Protein AF-A0A832WTK4-F1 (afdb_monomer_lite)

pLDDT: mean 85.97, std 9.96, range [43.09, 93.69]

Sequence (81 aa):
MNSKILIIGISILVIGTALYMIALTQLPEYETLIGSLTRAFDSDVQQKYDLLKLFQVIGPVAGVAGFIISIAGLVSSPKDN

Foldseek 3Di:
DLVVLLVQLVVLLVVLQVLLVVLVVCLVVLVDPVNVVCVVVDVVSVVVNVSSVVSNVRSVVSNVSSVVSNVVSVVPPDPP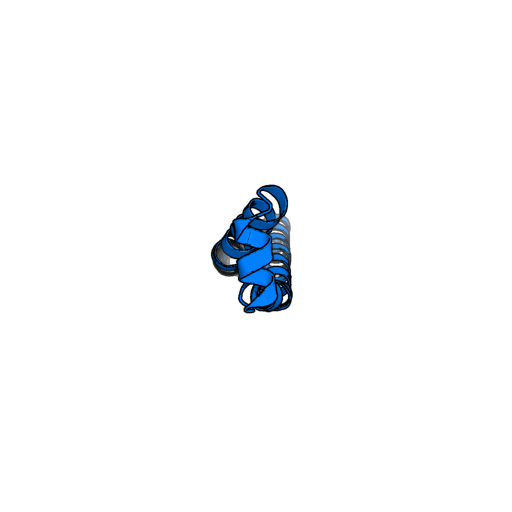D

Radius of gyration: 17.91 Å; chains: 1; bounding box: 52×14×45 Å

Secondary structure (DSSP, 8-state):
-HHHHHHHHHHHHHHHHHHHHHHHHHHHHHHSHHHHHHHHH-HHHHHHHHHHHHHHHHHHHHHHHHHHHHHHHHHTS----

Structure (mmCIF, N/CA/C/O backbone):
data_AF-A0A832WTK4-F1
#
_entry.id   AF-A0A832WTK4-F1
#
loop_
_atom_site.group_PDB
_atom_site.id
_atom_site.type_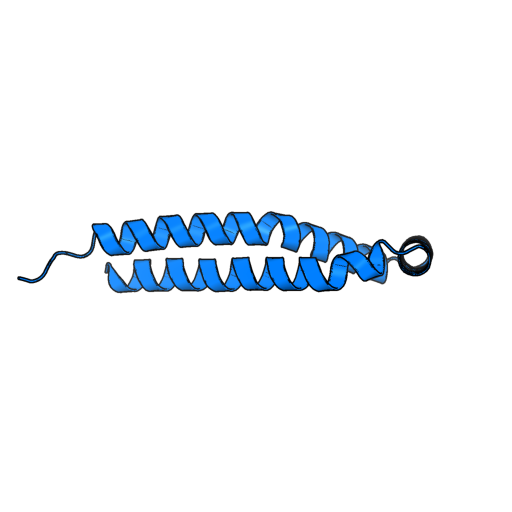symbol
_atom_site.label_atom_id
_atom_site.label_alt_id
_atom_site.label_comp_id
_atom_site.label_asym_id
_atom_site.label_entity_id
_atom_site.label_seq_id
_atom_site.pdbx_PDB_ins_code
_atom_site.Cartn_x
_atom_site.Cartn_y
_atom_site.Cartn_z
_atom_site.occupancy
_atom_site.B_iso_or_equiv
_atom_site.auth_seq_id
_atom_site.auth_comp_id
_atom_site.auth_asym_id
_atom_site.auth_atom_id
_atom_site.pdbx_PDB_model_num
ATOM 1 N N . MET A 1 1 ? -15.289 9.429 24.088 1.00 58.84 1 MET A N 1
ATOM 2 C CA . MET A 1 1 ? -14.094 8.647 23.680 1.00 58.84 1 MET A CA 1
ATOM 3 C C . MET A 1 1 ? -14.319 7.930 22.346 1.00 58.84 1 MET A C 1
ATOM 5 O O . MET A 1 1 ? -13.427 7.933 21.509 1.00 58.84 1 MET A O 1
ATOM 9 N N . ASN A 1 2 ? -15.533 7.435 22.099 1.00 67.88 2 ASN A N 1
ATOM 10 C CA . ASN A 1 2 ? -15.878 6.584 20.951 1.00 67.88 2 ASN A CA 1
ATOM 11 C C . ASN A 1 2 ? -15.847 7.305 19.593 1.00 67.88 2 ASN A C 1
ATOM 13 O O . ASN A 1 2 ? -15.290 6.771 18.638 1.00 67.88 2 ASN A O 1
ATOM 17 N N . SER A 1 3 ? -16.289 8.568 19.516 1.00 75.81 3 SER A N 1
ATOM 18 C CA . SER A 1 3 ? -16.166 9.359 18.278 1.00 75.81 3 SER A CA 1
ATOM 19 C C . SER A 1 3 ? -14.711 9.590 17.859 1.00 75.81 3 SER A C 1
ATOM 21 O O . SER A 1 3 ? -14.425 9.638 16.670 1.00 75.81 3 SER A O 1
ATOM 23 N N . LYS A 1 4 ? -13.765 9.679 18.809 1.00 83.25 4 LYS A N 1
ATOM 24 C CA . LYS A 1 4 ? -12.334 9.818 18.483 1.00 83.25 4 LYS A CA 1
ATOM 25 C C . LYS A 1 4 ? -11.789 8.540 17.838 1.00 83.25 4 LYS A C 1
ATOM 27 O O . LYS A 1 4 ? -11.065 8.627 16.857 1.00 83.25 4 LYS A O 1
ATOM 32 N N . ILE A 1 5 ? -12.182 7.370 18.347 1.00 84.19 5 ILE A N 1
ATOM 33 C CA . ILE A 1 5 ? -11.791 6.060 17.796 1.00 84.19 5 ILE A CA 1
ATOM 34 C C . ILE A 1 5 ? -12.384 5.874 16.394 1.00 84.19 5 ILE A C 1
ATOM 36 O O . ILE A 1 5 ? -11.670 5.480 15.476 1.00 84.19 5 ILE A O 1
ATOM 40 N N . LEU A 1 6 ? -13.654 6.246 16.206 1.00 84.00 6 LEU A N 1
ATOM 41 C CA . LEU A 1 6 ? -14.307 6.224 14.898 1.00 84.00 6 LEU A CA 1
ATOM 42 C C . LEU A 1 6 ? -13.578 7.109 13.875 1.00 84.00 6 LEU A C 1
ATOM 44 O O . LEU A 1 6 ? -13.286 6.651 12.772 1.00 84.00 6 LEU A O 1
ATOM 48 N N . ILE A 1 7 ? -13.242 8.350 14.252 1.00 87.81 7 ILE A N 1
ATOM 49 C CA . ILE A 1 7 ? -12.507 9.293 13.393 1.00 87.81 7 ILE A CA 1
ATOM 50 C C . ILE A 1 7 ? -11.124 8.740 13.032 1.00 87.81 7 ILE A C 1
ATOM 52 O O . ILE A 1 7 ? -10.718 8.838 11.875 1.00 87.81 7 ILE A O 1
ATOM 56 N N . ILE A 1 8 ? -10.418 8.126 13.987 1.00 88.88 8 ILE A N 1
ATOM 57 C CA . ILE A 1 8 ? -9.113 7.498 13.740 1.00 88.88 8 ILE A CA 1
ATOM 58 C C . ILE A 1 8 ? -9.256 6.357 12.728 1.00 88.88 8 ILE A C 1
ATOM 60 O O . ILE A 1 8 ? -8.516 6.328 11.748 1.00 88.88 8 ILE A O 1
ATOM 64 N N . GLY A 1 9 ? -10.234 5.466 12.913 1.00 86.94 9 GLY A N 1
ATOM 65 C CA . GLY A 1 9 ? -10.482 4.363 11.982 1.00 86.94 9 GLY A CA 1
ATOM 66 C C . GLY A 1 9 ? -10.784 4.848 10.562 1.00 86.94 9 GLY A C 1
ATOM 67 O O . GLY A 1 9 ? -10.167 4.378 9.608 1.00 86.94 9 GLY A O 1
ATOM 68 N N . ILE A 1 10 ? -11.643 5.867 10.423 1.00 89.62 10 ILE A N 1
ATOM 69 C CA . ILE A 1 10 ? -11.993 6.441 9.115 1.00 89.62 10 ILE A CA 1
ATOM 70 C C . ILE A 1 10 ? -10.768 7.103 8.478 1.00 89.62 10 ILE A C 1
ATOM 72 O O . ILE A 1 10 ? -10.513 6.908 7.294 1.00 89.62 10 ILE A O 1
ATOM 76 N N . SER A 1 11 ? -9.978 7.843 9.257 1.00 91.12 11 SER A N 1
ATOM 77 C CA . SER A 1 11 ? -8.758 8.495 8.765 1.00 91.12 11 SER A CA 1
ATOM 78 C C . SER A 1 11 ? -7.759 7.473 8.223 1.00 91.12 11 SER A C 1
ATOM 80 O O . SER A 1 11 ? -7.249 7.635 7.117 1.00 91.12 11 SER A O 1
ATOM 82 N N . ILE A 1 12 ? -7.523 6.387 8.963 1.00 91.12 12 ILE A N 1
ATOM 83 C CA . ILE A 1 12 ? -6.631 5.300 8.542 1.00 91.12 12 ILE A CA 1
ATOM 84 C C . ILE A 1 12 ? -7.173 4.614 7.281 1.00 91.12 12 ILE A C 1
ATOM 86 O O . ILE A 1 12 ? -6.406 4.332 6.361 1.00 91.12 12 ILE A O 1
ATOM 90 N N . LEU A 1 13 ? -8.489 4.399 7.204 1.00 91.19 13 LEU A N 1
ATOM 91 C CA . LEU A 1 13 ? -9.139 3.799 6.041 1.00 91.19 13 LEU A CA 1
ATOM 92 C C . LEU A 1 13 ? -8.961 4.658 4.782 1.00 91.19 13 LEU A C 1
ATOM 94 O O . LEU A 1 13 ? -8.602 4.135 3.725 1.00 91.19 13 LEU A O 1
ATOM 98 N N . VAL A 1 14 ? -9.168 5.972 4.895 1.00 92.81 14 VAL A N 1
ATOM 99 C CA . VAL A 1 14 ? -8.992 6.921 3.786 1.00 92.81 14 VAL A CA 1
ATOM 100 C C . VAL A 1 14 ? -7.532 6.958 3.334 1.00 92.81 14 VAL A C 1
ATOM 102 O O . VAL A 1 14 ? -7.268 6.853 2.138 1.00 92.81 14 VAL A O 1
ATOM 105 N N . ILE A 1 15 ? -6.583 7.039 4.272 1.00 93.06 15 ILE A N 1
ATOM 106 C CA . ILE A 1 15 ? -5.146 7.054 3.960 1.00 93.06 15 ILE A CA 1
ATOM 107 C C . ILE A 1 15 ? -4.726 5.749 3.274 1.00 93.06 15 ILE A C 1
ATOM 109 O O . ILE A 1 15 ? -4.078 5.790 2.230 1.00 93.06 15 ILE A O 1
ATOM 113 N N . GLY A 1 16 ? -5.127 4.594 3.811 1.00 90.19 16 GLY A N 1
ATOM 114 C CA . GLY A 1 16 ? -4.810 3.289 3.227 1.00 90.19 16 GLY A CA 1
ATOM 115 C C . GLY A 1 16 ? -5.358 3.134 1.809 1.00 90.19 16 GLY A C 1
ATOM 116 O O . GLY A 1 16 ? -4.638 2.730 0.895 1.00 90.19 16 GLY A O 1
ATOM 117 N N . THR A 1 17 ? -6.609 3.547 1.597 1.00 91.12 17 THR A N 1
ATOM 118 C CA . THR A 1 17 ? -7.246 3.513 0.273 1.00 91.12 17 THR A CA 1
ATOM 119 C C . THR A 1 17 ? -6.536 4.442 -0.713 1.00 91.12 17 THR A C 1
ATOM 121 O O . THR A 1 17 ? -6.270 4.045 -1.844 1.00 91.12 17 THR A O 1
ATOM 124 N N . ALA A 1 18 ? -6.174 5.658 -0.293 1.00 92.50 18 ALA A N 1
ATOM 125 C CA . ALA A 1 18 ? -5.459 6.606 -1.143 1.00 92.50 18 ALA A CA 1
ATOM 126 C C . ALA A 1 18 ? -4.079 6.075 -1.564 1.00 92.50 18 ALA A C 1
ATOM 128 O O . ALA A 1 18 ? -3.741 6.128 -2.745 1.00 92.50 18 ALA A O 1
ATOM 129 N N . LEU A 1 19 ? -3.311 5.508 -0.626 1.00 91.12 19 LEU A N 1
ATOM 130 C CA . LEU A 1 19 ? -2.011 4.895 -0.920 1.00 91.12 19 LEU A CA 1
ATOM 131 C C . LEU A 1 19 ? -2.143 3.740 -1.918 1.00 91.12 19 LEU A C 1
ATOM 133 O O . LEU A 1 19 ? -1.380 3.672 -2.881 1.00 91.12 19 LEU A O 1
ATOM 137 N N . TYR A 1 20 ? -3.143 2.875 -1.732 1.00 91.56 20 TYR A N 1
ATOM 138 C CA . TYR A 1 20 ? -3.419 1.786 -2.666 1.00 91.56 20 TYR A CA 1
ATOM 139 C C . TYR A 1 20 ? -3.764 2.304 -4.067 1.00 91.56 20 TYR A C 1
ATOM 141 O O . TYR A 1 20 ? -3.216 1.814 -5.049 1.00 91.56 20 TYR A O 1
ATOM 149 N N . MET A 1 21 ? -4.620 3.325 -4.170 1.00 92.19 21 MET A N 1
ATOM 150 C CA . MET A 1 21 ? -5.021 3.906 -5.457 1.00 92.19 21 MET A CA 1
ATOM 151 C C . MET A 1 21 ? -3.845 4.560 -6.187 1.00 92.19 21 MET A C 1
ATOM 153 O O . MET A 1 21 ? -3.717 4.389 -7.395 1.00 92.19 21 MET A O 1
ATOM 157 N N . ILE A 1 22 ? -2.960 5.259 -5.468 1.00 92.56 22 ILE A N 1
ATOM 158 C CA . ILE A 1 22 ? -1.728 5.827 -6.039 1.00 92.56 22 ILE A CA 1
ATOM 159 C C . ILE A 1 22 ? -0.822 4.716 -6.579 1.00 92.56 22 ILE A C 1
ATOM 161 O O . ILE A 1 22 ? -0.294 4.830 -7.684 1.00 92.56 22 ILE A O 1
ATOM 165 N N . ALA A 1 23 ? -0.651 3.632 -5.820 1.00 91.12 23 ALA A N 1
ATOM 166 C CA . ALA A 1 23 ? 0.127 2.488 -6.276 1.00 91.12 23 ALA A CA 1
ATOM 167 C C . ALA A 1 23 ? -0.481 1.864 -7.537 1.00 91.12 23 ALA A C 1
ATOM 169 O O . ALA A 1 23 ? 0.239 1.572 -8.485 1.00 91.12 23 ALA A O 1
ATOM 170 N N . LEU A 1 24 ? -1.804 1.702 -7.569 1.00 91.44 24 LEU A N 1
ATOM 171 C CA . LEU A 1 24 ? -2.513 1.035 -8.656 1.00 91.44 24 LEU A CA 1
ATOM 172 C C . LEU A 1 24 ? -2.478 1.821 -9.973 1.00 91.44 24 LEU A C 1
ATOM 174 O O . LEU A 1 24 ? -2.480 1.213 -11.039 1.00 91.44 24 LEU A O 1
ATOM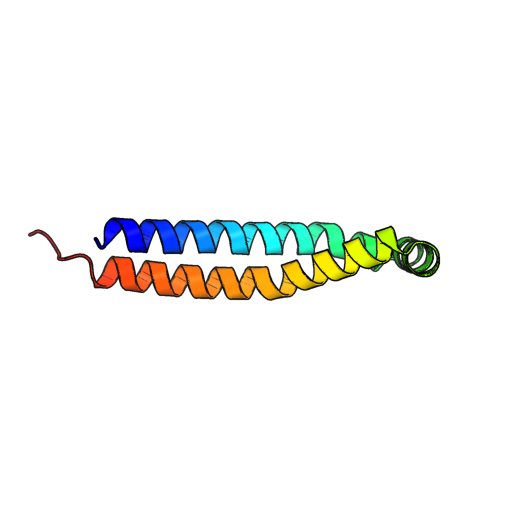 178 N N . THR A 1 25 ? -2.430 3.154 -9.908 1.00 91.62 25 THR A N 1
ATOM 179 C CA . THR A 1 25 ? -2.328 4.006 -11.101 1.00 91.62 25 THR A CA 1
ATOM 180 C C . THR A 1 25 ? -0.898 4.142 -11.608 1.00 91.62 25 THR A C 1
ATOM 182 O O . THR A 1 25 ? -0.705 4.185 -12.818 1.00 91.62 25 THR A O 1
ATOM 185 N N . GLN A 1 26 ? 0.099 4.180 -10.718 1.00 89.62 26 GLN A N 1
ATOM 186 C CA . GLN A 1 26 ? 1.488 4.433 -11.113 1.00 89.62 26 GLN A CA 1
ATOM 187 C C . GLN A 1 26 ? 2.316 3.167 -11.358 1.00 89.62 26 GLN A C 1
ATOM 189 O O . GLN A 1 26 ? 3.150 3.173 -12.257 1.00 89.62 26 GLN A O 1
ATOM 194 N N . LEU A 1 27 ? 2.101 2.065 -10.622 1.00 89.50 27 LEU A N 1
ATOM 195 C CA . LEU A 1 27 ? 2.856 0.810 -10.816 1.00 89.50 27 LEU A CA 1
ATOM 196 C C . LEU A 1 27 ? 2.881 0.306 -12.266 1.00 89.50 27 LEU A C 1
ATOM 198 O O . LEU A 1 27 ? 3.966 -0.082 -12.711 1.00 89.50 27 LEU A O 1
ATOM 202 N N . PRO A 1 28 ? 1.762 0.332 -13.022 1.00 90.88 28 PR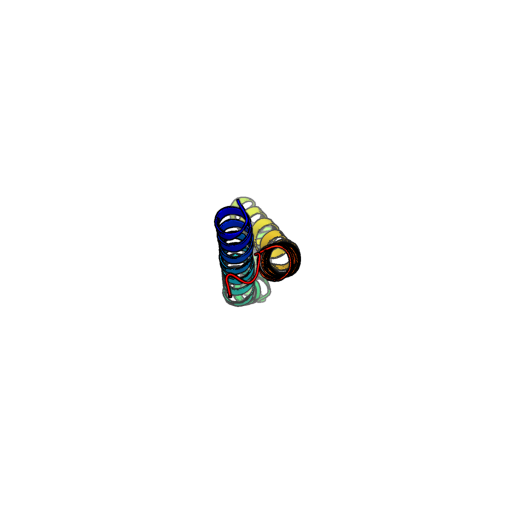O A N 1
ATOM 203 C CA . PRO A 1 28 ? 1.753 -0.162 -14.394 1.00 90.88 28 PRO A CA 1
ATOM 204 C C . PRO A 1 28 ? 2.788 0.522 -15.294 1.00 90.88 28 PRO A C 1
ATOM 206 O O . PRO A 1 28 ? 3.378 -0.137 -16.145 1.00 90.88 28 PRO A O 1
ATOM 209 N N . GLU A 1 29 ? 3.067 1.813 -15.086 1.00 87.50 29 GLU A N 1
ATOM 210 C CA . GLU A 1 29 ? 4.047 2.564 -15.882 1.00 87.50 29 GLU A CA 1
ATOM 211 C C . GLU A 1 29 ? 5.466 2.009 -15.705 1.00 87.50 29 GLU A C 1
ATOM 213 O O . GLU A 1 29 ? 6.210 1.851 -16.676 1.00 87.50 29 GLU A O 1
ATOM 218 N N . TYR A 1 30 ? 5.817 1.625 -14.477 1.00 85.31 30 TYR A N 1
ATOM 219 C CA . TYR A 1 30 ? 7.109 1.025 -14.151 1.00 85.31 30 TYR A CA 1
ATOM 220 C C . TYR A 1 30 ? 7.216 -0.434 -14.617 1.00 85.31 30 TYR A C 1
ATOM 222 O O . TYR A 1 30 ? 8.324 -0.912 -14.867 1.00 85.31 30 TYR A O 1
ATOM 230 N N . GLU A 1 31 ? 6.096 -1.149 -14.744 1.00 86.81 31 GLU A N 1
ATOM 231 C CA . GLU A 1 31 ? 6.043 -2.536 -15.230 1.00 86.81 31 GLU A CA 1
ATOM 232 C C . GLU A 1 31 ? 6.081 -2.650 -16.762 1.00 86.81 31 GLU A C 1
ATOM 234 O O . GLU A 1 31 ? 6.339 -3.733 -17.290 1.00 86.81 31 GLU A O 1
ATOM 239 N N . THR A 1 32 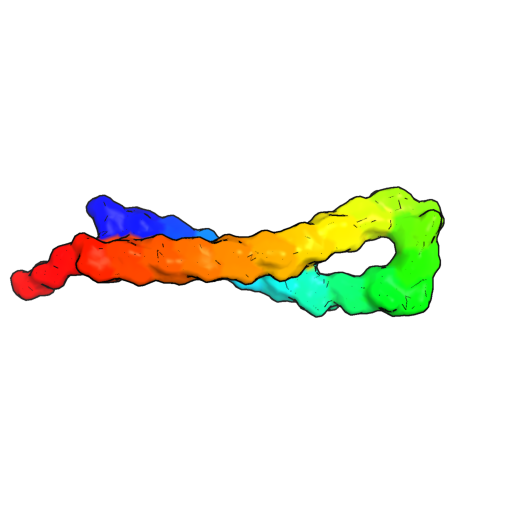? 5.909 -1.542 -17.490 1.00 90.44 32 THR A N 1
ATOM 240 C CA . THR A 1 32 ? 6.129 -1.516 -18.943 1.00 90.44 32 THR A CA 1
ATOM 241 C C . THR A 1 32 ? 7.578 -1.856 -19.315 1.00 90.44 32 THR A C 1
ATOM 243 O O . THR A 1 32 ? 8.501 -1.703 -18.517 1.00 90.44 32 THR A O 1
ATOM 246 N N . LEU A 1 33 ? 7.807 -2.254 -20.573 1.00 84.69 33 LEU A N 1
ATOM 247 C CA . LEU A 1 33 ? 9.153 -2.496 -21.113 1.00 84.69 33 LEU A CA 1
ATOM 248 C C . LEU A 1 33 ? 10.090 -1.296 -20.895 1.00 84.69 33 LEU A C 1
ATOM 250 O O . LEU A 1 33 ? 11.193 -1.471 -20.383 1.00 84.69 33 LEU A O 1
ATOM 254 N N . ILE A 1 34 ? 9.630 -0.079 -21.203 1.00 86.69 34 ILE A N 1
ATOM 255 C CA . ILE A 1 34 ? 10.411 1.152 -21.009 1.00 86.69 34 ILE A CA 1
ATOM 256 C C . ILE A 1 34 ? 10.651 1.396 -19.515 1.00 86.69 34 ILE A C 1
ATOM 258 O O . ILE A 1 34 ? 11.788 1.616 -19.110 1.00 86.69 34 ILE A O 1
ATOM 262 N N . GLY A 1 35 ? 9.613 1.277 -18.684 1.00 83.00 35 GLY A N 1
ATOM 263 C CA . GLY A 1 35 ? 9.728 1.443 -17.235 1.00 83.00 35 GLY A CA 1
ATOM 264 C C . GLY A 1 35 ? 10.687 0.443 -16.583 1.00 83.00 35 GLY A C 1
ATOM 265 O O . GLY A 1 35 ? 11.445 0.807 -15.687 1.00 83.00 35 GLY A O 1
ATOM 266 N N . SER A 1 36 ? 10.713 -0.805 -17.054 1.00 85.44 36 SER A N 1
ATOM 267 C CA . SER A 1 36 ? 11.616 -1.846 -16.554 1.00 85.44 36 SER A CA 1
ATOM 268 C C . SER A 1 36 ? 13.079 -1.580 -16.913 1.00 85.44 36 SER A C 1
ATOM 270 O O . SER A 1 36 ? 13.955 -1.772 -16.072 1.00 85.44 36 SER A O 1
ATOM 272 N N . LEU A 1 37 ? 13.339 -1.067 -18.121 1.00 87.00 37 LEU A N 1
ATOM 273 C CA . LEU A 1 37 ? 14.678 -0.664 -18.541 1.00 87.00 37 LEU A CA 1
ATOM 274 C C . LEU A 1 37 ? 15.150 0.546 -17.735 1.00 87.00 37 LEU A C 1
ATOM 276 O O . LEU A 1 37 ? 16.243 0.507 -17.182 1.00 87.00 37 LEU A O 1
ATOM 280 N N . THR A 1 38 ? 14.319 1.579 -17.583 1.00 85.56 38 THR A N 1
ATOM 281 C CA . THR A 1 38 ? 14.673 2.764 -16.787 1.00 85.56 38 THR A CA 1
ATOM 282 C C . THR A 1 38 ? 15.002 2.392 -15.340 1.00 85.56 38 THR A C 1
ATOM 284 O O . THR A 1 38 ? 15.999 2.860 -14.805 1.00 85.56 38 THR A O 1
ATOM 287 N N . ARG A 1 39 ? 14.239 1.480 -14.723 1.00 85.88 39 ARG A N 1
ATOM 288 C CA . ARG A 1 39 ? 14.526 0.965 -13.371 1.00 85.88 39 ARG A CA 1
ATOM 289 C C . ARG A 1 39 ? 15.844 0.202 -13.262 1.00 85.88 39 ARG A C 1
ATOM 291 O O . ARG A 1 39 ? 16.484 0.248 -12.219 1.00 85.88 39 ARG A O 1
ATOM 298 N N . ALA A 1 40 ? 16.247 -0.504 -14.315 1.00 85.31 40 ALA A N 1
ATOM 299 C CA . ALA A 1 40 ? 17.506 -1.244 -14.318 1.00 85.31 40 ALA A CA 1
ATOM 300 C C . ALA A 1 40 ? 18.735 -0.319 -14.368 1.00 85.31 40 ALA A C 1
ATOM 302 O O . ALA A 1 40 ? 19.806 -0.710 -13.906 1.00 85.31 40 ALA A O 1
ATOM 303 N N . PHE A 1 41 ? 18.585 0.891 -14.916 1.00 89.44 41 PHE A N 1
ATOM 304 C CA . PHE A 1 41 ? 19.674 1.860 -15.069 1.00 89.44 41 PHE A CA 1
ATOM 305 C C . PHE A 1 41 ? 19.632 3.021 -14.064 1.00 89.44 41 PHE A C 1
ATOM 307 O O . PHE A 1 41 ? 20.641 3.705 -13.911 1.00 89.44 41 PHE A O 1
ATOM 314 N N . ASP A 1 42 ? 18.511 3.232 -13.369 1.00 91.19 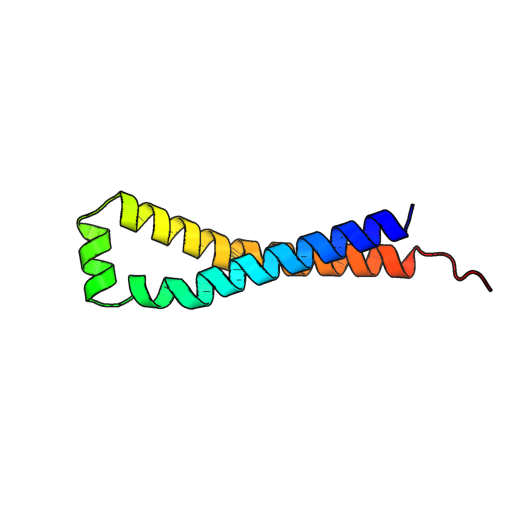42 ASP A N 1
ATOM 315 C CA . ASP A 1 42 ? 18.316 4.332 -12.422 1.00 91.19 42 ASP A CA 1
ATOM 316 C C . ASP A 1 42 ? 17.822 3.820 -11.054 1.00 91.19 42 ASP A C 1
ATOM 318 O O . ASP A 1 42 ? 16.695 3.333 -10.899 1.00 91.19 42 ASP A O 1
ATOM 322 N N . SER A 1 43 ? 18.681 3.955 -10.038 1.00 89.38 43 SER A N 1
ATOM 323 C CA . SER A 1 43 ? 18.405 3.523 -8.666 1.00 89.38 43 SER A CA 1
ATOM 324 C C . SER A 1 43 ? 17.280 4.307 -7.991 1.00 89.38 43 SER A C 1
ATOM 326 O O . SER A 1 43 ? 16.572 3.746 -7.154 1.00 89.38 43 SER A O 1
ATOM 328 N N . ASP A 1 44 ? 17.081 5.576 -8.349 1.00 90.56 44 ASP A N 1
ATOM 329 C CA . ASP A 1 44 ? 16.034 6.414 -7.757 1.00 90.56 44 ASP A CA 1
ATOM 330 C C . ASP A 1 44 ? 14.659 5.989 -8.281 1.00 90.56 44 ASP A C 1
ATOM 332 O O . ASP A 1 44 ? 13.664 5.959 -7.548 1.00 90.56 44 ASP A O 1
ATOM 336 N N . VAL A 1 45 ? 14.600 5.591 -9.553 1.00 88.00 45 VAL A N 1
ATOM 337 C CA . VAL A 1 45 ? 13.391 5.046 -10.185 1.00 88.00 45 VAL A CA 1
ATOM 338 C C . VAL A 1 45 ? 13.055 3.670 -9.601 1.00 88.00 45 VAL A C 1
ATOM 340 O O . VAL A 1 45 ? 11.884 3.388 -9.336 1.00 88.00 45 VAL A O 1
ATOM 343 N N . GLN A 1 46 ? 14.061 2.834 -9.327 1.00 89.31 46 GLN A N 1
ATOM 344 C CA . GLN A 1 46 ? 13.862 1.556 -8.641 1.00 89.31 46 GLN A CA 1
ATOM 345 C C . GLN A 1 46 ? 13.328 1.744 -7.208 1.00 89.31 46 GLN A C 1
ATOM 347 O O . GLN A 1 46 ? 12.364 1.076 -6.834 1.00 89.31 46 GLN A O 1
ATOM 352 N N . GLN A 1 47 ? 13.856 2.701 -6.435 1.00 92.06 47 GLN A N 1
ATOM 353 C CA . GLN A 1 47 ? 13.328 3.009 -5.096 1.00 92.06 47 GLN A CA 1
ATOM 354 C C . GLN A 1 47 ? 11.866 3.472 -5.132 1.00 92.06 47 GLN A C 1
ATOM 356 O O . GLN A 1 47 ? 11.065 3.053 -4.295 1.00 92.06 47 GLN A O 1
ATOM 361 N N . LYS A 1 48 ? 11.488 4.307 -6.110 1.00 90.06 48 LYS A N 1
ATOM 362 C CA . LYS A 1 48 ? 10.087 4.727 -6.293 1.00 90.06 48 LYS A CA 1
ATOM 363 C C . LYS A 1 48 ? 9.174 3.539 -6.575 1.00 90.06 48 LYS A C 1
ATOM 365 O O . LYS A 1 48 ? 8.091 3.459 -6.003 1.00 90.06 48 LYS A O 1
ATOM 370 N N . TYR A 1 49 ? 9.612 2.608 -7.416 1.00 90.69 49 TYR A N 1
ATOM 371 C CA . TYR A 1 49 ? 8.862 1.388 -7.696 1.00 90.69 49 TYR A CA 1
ATOM 372 C C . TYR A 1 49 ? 8.680 0.515 -6.449 1.00 90.69 49 TYR A C 1
ATOM 374 O O . TYR A 1 49 ? 7.565 0.068 -6.175 1.00 90.69 49 TYR A O 1
ATOM 382 N N . ASP A 1 50 ? 9.737 0.325 -5.658 1.00 92.31 50 ASP A N 1
ATOM 383 C CA . ASP A 1 50 ? 9.661 -0.455 -4.420 1.00 92.31 50 ASP A CA 1
ATOM 384 C C . ASP A 1 50 ? 8.735 0.215 -3.389 1.00 92.31 50 ASP A C 1
ATOM 386 O O . ASP A 1 50 ? 7.931 -0.461 -2.743 1.00 92.31 50 ASP A O 1
ATOM 390 N N . LEU A 1 51 ? 8.752 1.550 -3.301 1.00 93.12 51 LEU A N 1
ATOM 391 C CA . LEU A 1 51 ? 7.818 2.319 -2.476 1.00 93.12 51 LEU A CA 1
ATOM 392 C C . LEU A 1 51 ? 6.363 2.159 -2.945 1.00 93.12 51 LEU A C 1
ATOM 394 O O . LEU A 1 51 ? 5.467 1.968 -2.125 1.00 93.12 51 LEU A O 1
ATOM 398 N N . LEU A 1 52 ? 6.112 2.197 -4.255 1.00 92.31 52 LEU A N 1
ATOM 399 C CA . LEU A 1 52 ? 4.771 1.991 -4.806 1.00 92.31 52 LEU A CA 1
ATOM 400 C C . LEU A 1 52 ? 4.270 0.563 -4.553 1.00 92.31 52 LEU A C 1
ATOM 402 O O . LEU A 1 52 ? 3.109 0.382 -4.186 1.00 92.31 52 LEU A O 1
ATOM 406 N N . LYS A 1 53 ? 5.135 -0.454 -4.652 1.00 92.12 53 LYS A N 1
ATOM 407 C CA . LYS A 1 53 ? 4.786 -1.823 -4.235 1.00 92.12 53 LYS A CA 1
ATOM 408 C C . LYS A 1 53 ? 4.452 -1.901 -2.754 1.00 92.12 53 LYS A C 1
ATOM 410 O O . LYS A 1 53 ? 3.491 -2.564 -2.368 1.00 92.12 53 LYS A O 1
ATOM 415 N N . LEU A 1 54 ? 5.202 -1.187 -1.924 1.00 93.69 54 LEU A N 1
ATOM 416 C CA . LEU A 1 54 ? 4.938 -1.102 -0.496 1.00 93.69 54 LEU A CA 1
ATOM 417 C C . LEU A 1 54 ? 3.572 -0.448 -0.223 1.00 93.69 54 LEU A C 1
ATOM 419 O O . LEU A 1 54 ? 2.808 -0.954 0.594 1.00 93.69 54 LEU A O 1
ATOM 423 N N . PHE A 1 55 ? 3.201 0.600 -0.962 1.00 92.62 55 PHE A N 1
ATOM 424 C CA . PHE A 1 55 ? 1.868 1.212 -0.892 1.00 92.62 55 PHE A CA 1
ATOM 425 C C . PHE A 1 55 ? 0.751 0.272 -1.359 1.00 92.62 55 PHE A C 1
ATOM 427 O O . PHE A 1 55 ? -0.315 0.251 -0.743 1.00 92.62 55 PHE A O 1
ATOM 434 N N . GLN A 1 56 ? 0.993 -0.546 -2.386 1.00 91.81 56 GLN A N 1
ATOM 435 C CA . GLN A 1 56 ? 0.032 -1.549 -2.853 1.00 91.81 56 GLN A CA 1
ATOM 436 C C . GLN A 1 56 ? -0.290 -2.593 -1.773 1.00 91.81 56 GLN A C 1
ATOM 438 O O . GLN A 1 56 ? -1.421 -3.066 -1.701 1.00 91.81 56 GLN A O 1
ATOM 443 N N . VAL A 1 57 ? 0.686 -2.945 -0.929 1.00 92.50 57 VAL A N 1
ATOM 444 C CA . VAL A 1 57 ? 0.518 -3.930 0.152 1.00 92.50 57 VAL A CA 1
ATOM 445 C C . VAL A 1 57 ? -0.017 -3.282 1.429 1.00 92.50 57 VAL A C 1
ATOM 447 O O . VAL A 1 57 ? -0.957 -3.789 2.038 1.00 92.50 57 VAL A O 1
ATOM 450 N N . ILE A 1 58 ? 0.555 -2.149 1.842 1.00 91.38 58 ILE A N 1
ATOM 451 C CA . ILE A 1 58 ? 0.182 -1.476 3.092 1.00 91.38 58 ILE A CA 1
ATOM 452 C C . ILE A 1 58 ? -1.172 -0.784 2.968 1.00 91.38 58 ILE A C 1
ATOM 454 O O . ILE A 1 58 ? -1.918 -0.758 3.941 1.00 91.38 58 ILE A O 1
ATOM 458 N N . GLY A 1 59 ? -1.521 -0.256 1.794 1.00 89.69 59 GLY A N 1
ATOM 459 C CA . GLY A 1 59 ? -2.787 0.436 1.571 1.00 89.69 59 GLY A CA 1
ATOM 460 C C . GLY A 1 59 ? -4.013 -0.402 1.967 1.00 89.69 59 GLY A C 1
ATOM 461 O O . GLY A 1 59 ? -4.785 0.039 2.819 1.00 89.69 59 GLY A O 1
ATOM 462 N N . PRO A 1 60 ? -4.169 -1.638 1.456 1.00 89.56 60 PRO A N 1
ATOM 463 C CA . PRO A 1 60 ? -5.236 -2.551 1.863 1.00 89.56 60 PRO A CA 1
ATOM 464 C C . PRO A 1 60 ? -5.162 -2.960 3.336 1.00 89.56 60 PRO A C 1
ATOM 466 O O . PRO A 1 60 ? -6.194 -3.004 4.000 1.00 89.56 60 PRO A O 1
ATOM 469 N N . VAL A 1 61 ? -3.963 -3.218 3.874 1.00 92.38 61 VAL A N 1
ATOM 470 C CA . VAL A 1 61 ? -3.782 -3.580 5.293 1.00 92.38 61 VAL A CA 1
ATOM 471 C C . VAL A 1 61 ? -4.254 -2.447 6.205 1.00 92.38 61 VAL A C 1
ATOM 473 O O . VAL A 1 61 ? -5.021 -2.679 7.139 1.00 92.38 61 VAL A O 1
ATOM 476 N N . ALA A 1 62 ? -3.854 -1.213 5.902 1.00 89.31 62 ALA A N 1
ATOM 477 C CA . ALA A 1 62 ? -4.320 -0.019 6.589 1.00 89.31 62 ALA A CA 1
ATOM 478 C C . ALA A 1 62 ? -5.827 0.186 6.382 1.00 89.31 62 ALA A C 1
ATOM 480 O O . ALA A 1 62 ? -6.533 0.467 7.344 1.00 89.31 62 ALA A O 1
ATOM 481 N N . GLY A 1 63 ? -6.346 -0.033 5.172 1.00 88.62 63 GLY A N 1
ATOM 482 C CA . GLY A 1 63 ? -7.779 0.022 4.871 1.00 88.62 63 GLY A CA 1
ATOM 483 C C . GLY A 1 63 ? -8.607 -0.911 5.760 1.00 88.62 63 GLY A C 1
ATOM 484 O O . GLY A 1 63 ? -9.562 -0.474 6.403 1.00 88.62 63 GLY A O 1
ATOM 485 N N . VAL A 1 64 ? -8.196 -2.178 5.861 1.00 91.12 64 VAL A N 1
ATOM 486 C CA . VAL A 1 64 ? -8.840 -3.194 6.709 1.00 91.12 64 VAL A CA 1
ATOM 487 C C . VAL A 1 64 ? -8.706 -2.842 8.190 1.00 91.12 64 VAL A C 1
ATOM 489 O O . VAL A 1 64 ? -9.692 -2.902 8.923 1.00 91.12 64 VAL A O 1
ATOM 492 N N . ALA A 1 65 ? -7.520 -2.427 8.643 1.00 89.88 65 ALA A N 1
ATOM 493 C CA . ALA A 1 65 ? -7.312 -2.013 10.029 1.00 89.88 65 ALA A CA 1
ATOM 494 C C . ALA A 1 65 ? -8.193 -0.807 10.398 1.00 89.88 65 ALA A C 1
ATOM 496 O O . ALA A 1 65 ? -8.865 -0.820 11.429 1.00 89.88 65 ALA A O 1
ATOM 497 N N . GLY A 1 66 ? -8.247 0.205 9.528 1.00 88.75 66 GLY A N 1
ATOM 498 C CA . GLY A 1 66 ? -9.107 1.374 9.680 1.00 88.75 66 GLY A CA 1
ATOM 499 C C . GLY A 1 66 ? -10.582 0.990 9.755 1.00 88.75 66 GLY A C 1
ATOM 500 O O . GLY A 1 66 ? -11.283 1.437 10.659 1.00 88.75 66 GLY A O 1
ATOM 501 N N . PHE A 1 67 ? -11.031 0.078 8.888 1.00 89.94 67 PHE A N 1
ATOM 502 C CA . PHE A 1 67 ? -12.399 -0.441 8.899 1.00 89.94 67 PHE A CA 1
ATOM 503 C C . PHE A 1 67 ? -12.756 -1.133 10.221 1.00 89.94 67 PHE A C 1
ATOM 505 O O . PHE A 1 67 ? -13.790 -0.830 10.818 1.00 89.94 67 PHE A O 1
ATOM 512 N N . ILE A 1 68 ? -11.885 -2.016 10.720 1.00 90.75 68 ILE A N 1
ATOM 513 C CA . ILE A 1 68 ? -12.084 -2.720 11.996 1.00 90.75 68 ILE A CA 1
ATOM 514 C C . ILE A 1 68 ? -12.175 -1.719 13.155 1.00 90.75 68 ILE A C 1
ATOM 516 O O . ILE A 1 68 ? -13.078 -1.816 13.988 1.00 90.75 68 ILE A O 1
ATOM 520 N N . ILE A 1 69 ? -11.280 -0.728 13.192 1.00 89.38 69 ILE A N 1
ATOM 521 C CA . ILE A 1 69 ? -11.272 0.320 14.222 1.00 89.38 69 ILE A CA 1
ATOM 522 C C . ILE A 1 69 ? -12.551 1.167 14.146 1.00 89.38 69 ILE A C 1
ATOM 524 O O . ILE A 1 69 ? -13.144 1.480 15.180 1.00 89.38 69 ILE A O 1
ATOM 528 N N . SER A 1 70 ? -13.017 1.503 12.942 1.00 86.56 70 SER A N 1
ATOM 529 C CA . SER A 1 70 ? -14.275 2.226 12.743 1.00 86.56 70 SER A CA 1
ATOM 530 C C . SER A 1 70 ? -15.481 1.436 13.245 1.00 86.56 70 SER A C 1
ATOM 532 O O . SER A 1 70 ? -16.314 2.000 13.953 1.00 86.56 70 SER A O 1
ATOM 534 N N . ILE A 1 71 ? -15.565 0.133 12.948 1.00 86.44 71 ILE A N 1
ATOM 535 C CA . ILE A 1 71 ? -16.628 -0.734 13.479 1.00 86.44 71 ILE A CA 1
ATOM 536 C C . ILE A 1 71 ? -16.562 -0.782 15.006 1.00 86.44 71 ILE A C 1
ATOM 538 O O . ILE A 1 71 ? -17.584 -0.599 15.664 1.00 86.44 71 ILE A O 1
ATOM 542 N N . ALA A 1 72 ? -15.374 -0.970 15.583 1.00 84.50 72 ALA A N 1
ATOM 543 C CA . ALA A 1 72 ? -15.204 -0.985 17.032 1.00 84.50 72 ALA A CA 1
ATOM 544 C C . ALA A 1 72 ? -15.660 0.339 17.670 1.00 84.50 72 ALA A C 1
ATOM 546 O O . ALA A 1 72 ? -16.341 0.324 18.696 1.00 84.50 72 ALA A O 1
ATOM 547 N N . GLY A 1 73 ? -15.358 1.480 17.043 1.00 81.94 73 GLY A N 1
ATOM 548 C CA . GLY A 1 73 ? -15.820 2.804 17.471 1.00 81.94 73 GLY A CA 1
ATOM 549 C C . GLY A 1 73 ? -17.339 2.997 17.371 1.00 81.94 73 GLY A C 1
ATOM 550 O O . GLY A 1 73 ? -17.923 3.637 18.242 1.00 81.94 73 GLY A O 1
ATOM 551 N N . LEU A 1 74 ? -17.986 2.417 16.354 1.00 80.75 74 LEU A N 1
ATOM 552 C CA . LEU A 1 74 ? -19.447 2.433 16.194 1.00 80.75 74 LEU A CA 1
ATOM 553 C C . LEU A 1 74 ? -20.150 1.563 17.242 1.00 80.75 74 LEU A C 1
ATOM 555 O O . LEU A 1 74 ? -21.077 2.032 17.894 1.00 80.75 74 LEU A O 1
ATOM 559 N N . VAL A 1 75 ? -19.700 0.318 17.428 1.00 82.25 75 VAL A N 1
ATOM 560 C CA . VAL A 1 75 ? -20.325 -0.646 18.356 1.00 82.25 75 VAL A CA 1
ATOM 561 C C . VAL A 1 75 ? -20.131 -0.235 19.818 1.00 82.25 75 VAL A C 1
ATOM 563 O O . VAL A 1 75 ? -20.996 -0.487 20.651 1.00 82.25 75 VAL A O 1
ATOM 566 N N . SER A 1 76 ? -19.013 0.420 20.138 1.00 72.06 76 SER A N 1
ATOM 567 C CA . SER A 1 76 ? -18.742 0.937 21.486 1.00 72.06 76 SER A CA 1
ATOM 568 C C . SER A 1 76 ? -19.417 2.276 21.780 1.00 72.06 76 SER A C 1
ATOM 570 O O . SER A 1 76 ? -19.405 2.709 22.934 1.00 72.06 76 SER A O 1
ATOM 572 N N . SER A 1 77 ? -20.005 2.946 20.781 1.00 64.19 77 SER A N 1
ATOM 573 C CA . SER A 1 77 ? -20.758 4.176 21.011 1.00 64.19 77 SER A CA 1
ATOM 574 C C . SER A 1 77 ? -22.062 3.831 21.736 1.00 64.19 77 SER A C 1
ATOM 576 O O . SER A 1 77 ? -22.889 3.124 21.157 1.00 64.19 77 SER A O 1
ATOM 578 N N . PRO A 1 78 ? -22.269 4.279 22.991 1.00 57.75 78 PRO A N 1
ATOM 579 C CA . PRO A 1 78 ? -23.538 4.056 23.661 1.00 57.75 78 PRO A CA 1
ATOM 580 C C . PRO A 1 78 ? -24.634 4.683 22.800 1.00 57.75 78 PRO A C 1
ATOM 582 O O . PRO A 1 78 ? -24.511 5.827 22.357 1.00 57.75 78 PRO A O 1
ATOM 585 N N . LYS A 1 79 ? -25.669 3.892 22.507 1.00 54.19 79 LYS A N 1
ATOM 586 C CA . LYS A 1 79 ? -26.950 4.403 22.026 1.00 54.19 79 LYS A CA 1
ATOM 587 C C . LYS A 1 79 ? -27.460 5.345 23.114 1.00 54.19 79 LYS A C 1
ATOM 589 O O . LYS A 1 79 ? -28.003 4.871 24.108 1.00 54.19 79 LYS A O 1
ATOM 594 N N . ASP A 1 80 ? -27.237 6.643 22.950 1.00 51.97 80 ASP A N 1
ATOM 595 C CA . ASP A 1 80 ? -28.086 7.633 23.601 1.00 51.97 80 ASP A CA 1
ATOM 596 C C . ASP A 1 80 ? -29.491 7.420 23.013 1.00 51.97 80 ASP A C 1
ATOM 598 O O . ASP A 1 80 ? -29.733 7.701 21.837 1.00 51.97 80 ASP A O 1
ATOM 602 N N . ASN A 1 81 ? -30.355 6.781 23.809 1.00 43.09 81 ASN A N 1
ATOM 603 C CA . ASN A 1 81 ? -31.809 6.856 23.678 1.00 43.09 81 ASN A CA 1
ATOM 604 C C . ASN A 1 81 ? -32.278 8.167 24.307 1.00 43.09 81 ASN A C 1
ATOM 606 O O . ASN A 1 81 ? -31.799 8.460 25.427 1.00 43.09 81 ASN A O 1
#